Protein AF-A0AAV9DYW6-F1 (afdb_monomer)

Solvent-accessible surface area (backbone atoms only — not comparable to full-atom values): 4748 Å² total; per-residue (Å²): 141,83,83,90,74,85,81,91,71,95,78,72,75,75,73,77,69,93,56,52,71,67,45,48,48,45,44,53,52,50,46,49,55,51,33,60,73,50,77,70,49,85,79,49,73,68,55,53,49,55,42,49,54,56,30,51,56,50,50,70,71,53,64,79,79,64,83,72,80,77,73,131

Mean predicted aligned error: 13.36 Å

Foldseek 3Di:
DDDDDDDDDPDDDPDPPPADPQLVVLLVVLVVVVCVVVVNDDQDPVSVVVSVVSSVVSCVVCPPPDPPPPDD

Radius of gyration: 18.13 Å; Cα contacts (8 Å, |Δi|>4): 24; chains: 1; bounding box: 34×45×43 Å

pLDDT: mean 72.88, std 17.15, range [37.69, 92.69]

Organism: Acorus calamus (NCBI:txid4465)

Structure (mmCIF, N/CA/C/O backbone):
data_AF-A0AAV9DYW6-F1
#
_entry.id   AF-A0AAV9DYW6-F1
#
loop_
_atom_site.group_PDB
_atom_site.id
_atom_site.type_symbol
_atom_site.label_atom_id
_atom_site.label_alt_id
_atom_site.label_comp_id
_atom_site.label_asym_id
_atom_site.label_entity_id
_atom_site.label_seq_id
_atom_site.pdbx_PDB_ins_code
_atom_site.Cartn_x
_atom_site.Cartn_y
_atom_site.Cartn_z
_atom_site.occupancy
_atom_site.B_iso_or_equiv
_atom_site.auth_seq_id
_atom_site.auth_comp_id
_atom_site.auth_asym_id
_atom_site.auth_atom_id
_atom_site.pdbx_PDB_model_num
ATOM 1 N N . MET A 1 1 ? -0.679 -35.284 9.911 1.00 49.25 1 MET A N 1
ATOM 2 C CA . MET A 1 1 ? 0.423 -34.515 10.524 1.00 49.25 1 MET A CA 1
ATOM 3 C C . MET A 1 1 ? 1.541 -34.441 9.497 1.00 49.25 1 MET A C 1
ATOM 5 O O . MET A 1 1 ? 2.067 -35.491 9.161 1.00 49.25 1 MET A O 1
ATOM 9 N N . ALA A 1 2 ? 1.846 -33.264 8.949 1.00 42.25 2 ALA A N 1
ATOM 10 C CA . ALA A 1 2 ? 3.086 -33.018 8.210 1.00 42.25 2 ALA A CA 1
ATOM 11 C C . ALA A 1 2 ? 3.376 -31.512 8.244 1.00 42.25 2 ALA A C 1
ATOM 13 O O . ALA A 1 2 ? 2.678 -30.710 7.631 1.00 42.25 2 ALA A O 1
ATOM 14 N N . THR A 1 3 ? 4.358 -31.150 9.059 1.00 49.94 3 THR A N 1
ATOM 15 C CA . THR A 1 3 ? 4.986 -29.833 9.145 1.00 49.94 3 THR A CA 1
ATOM 16 C C . THR A 1 3 ? 5.873 -29.625 7.921 1.00 49.94 3 THR A C 1
ATOM 18 O O . THR A 1 3 ? 6.732 -30.465 7.655 1.00 49.94 3 THR A O 1
ATOM 21 N N . PHE A 1 4 ? 5.723 -28.510 7.208 1.00 48.47 4 PHE A N 1
ATOM 22 C CA . PHE A 1 4 ? 6.744 -28.069 6.257 1.00 48.47 4 PHE A CA 1
ATOM 23 C C . PHE A 1 4 ? 7.765 -27.222 7.016 1.00 48.47 4 PHE A C 1
ATOM 25 O O . PHE A 1 4 ? 7.555 -26.038 7.265 1.00 48.47 4 PHE A O 1
ATOM 32 N N . SER A 1 5 ? 8.842 -27.882 7.440 1.00 56.69 5 SER A N 1
ATOM 33 C CA . SER A 1 5 ? 10.039 -27.240 7.974 1.00 56.69 5 SER A CA 1
ATOM 34 C C . SER A 1 5 ? 10.974 -26.842 6.835 1.00 56.69 5 SER A C 1
ATOM 36 O O . SER A 1 5 ? 11.262 -27.657 5.965 1.00 56.69 5 SER A O 1
ATOM 38 N N . SER A 1 6 ? 11.427 -25.589 6.913 1.00 59.72 6 SER A N 1
ATOM 39 C CA . SER A 1 6 ? 12.663 -24.977 6.409 1.00 59.72 6 SER A CA 1
ATOM 40 C C . SER A 1 6 ? 13.498 -25.702 5.353 1.00 59.72 6 SER A C 1
ATOM 42 O O . SER A 1 6 ? 13.974 -26.809 5.579 1.00 59.72 6 SER A O 1
ATOM 44 N N . SER A 1 7 ? 13.940 -24.935 4.355 1.00 45.84 7 SER A N 1
ATOM 45 C CA . SER A 1 7 ? 15.377 -24.886 4.074 1.00 45.84 7 SER A CA 1
ATOM 46 C C . SER A 1 7 ? 15.769 -23.569 3.411 1.00 45.84 7 SER A C 1
ATOM 48 O O . SER A 1 7 ? 15.390 -23.278 2.283 1.00 45.84 7 SER A O 1
ATOM 50 N N . SER A 1 8 ? 16.525 -22.770 4.160 1.00 53.59 8 SER A N 1
ATOM 51 C CA . SER A 1 8 ? 17.309 -21.655 3.645 1.00 53.59 8 SER A CA 1
ATOM 52 C C . SER A 1 8 ? 18.447 -22.246 2.809 1.00 53.59 8 SER A C 1
ATOM 54 O O . SER A 1 8 ? 19.237 -23.041 3.317 1.00 53.59 8 SER A O 1
ATOM 56 N N . SER A 1 9 ? 18.519 -21.917 1.523 1.00 49.00 9 SER A N 1
ATOM 57 C CA . SER A 1 9 ? 19.702 -22.166 0.698 1.00 49.00 9 SER A CA 1
ATOM 58 C C . SER A 1 9 ? 20.013 -20.893 -0.067 1.00 49.00 9 SER A C 1
ATOM 60 O O . SER A 1 9 ? 19.350 -20.516 -1.021 1.00 49.00 9 SER A O 1
ATOM 62 N N . SER A 1 10 ? 21.006 -20.193 0.462 1.00 59.16 10 SER A N 1
ATOM 63 C CA . SER A 1 10 ? 21.635 -19.002 -0.080 1.00 59.16 10 SER A CA 1
ATOM 64 C C . SER A 1 10 ? 22.186 -19.283 -1.483 1.00 59.16 10 SER A C 1
ATOM 66 O O . SER A 1 10 ? 23.021 -20.175 -1.602 1.00 59.16 10 SER A O 1
ATOM 68 N N . ASN A 1 11 ? 21.707 -18.552 -2.503 1.00 60.72 11 ASN A N 1
ATOM 69 C CA . ASN A 1 11 ? 22.322 -18.224 -3.814 1.00 60.72 11 ASN A CA 1
ATOM 70 C C . ASN A 1 11 ? 21.284 -17.989 -4.934 1.00 60.72 11 ASN A C 1
ATOM 72 O O . ASN A 1 11 ? 21.672 -17.836 -6.091 1.00 60.72 11 ASN A O 1
ATOM 76 N N . ASP A 1 12 ? 19.987 -17.906 -4.640 1.00 58.22 12 ASP A N 1
ATOM 77 C CA . ASP A 1 12 ? 19.062 -17.305 -5.600 1.00 58.22 12 ASP A CA 1
ATOM 78 C C . ASP A 1 12 ? 19.350 -15.796 -5.687 1.00 58.22 12 ASP A C 1
ATOM 80 O O . ASP A 1 12 ? 19.415 -15.134 -4.640 1.00 58.22 12 ASP A O 1
ATOM 84 N N . PRO A 1 13 ? 19.568 -15.229 -6.894 1.00 60.25 13 PRO A N 1
ATOM 85 C CA . PRO A 1 13 ? 19.598 -13.782 -7.039 1.00 60.25 13 PRO A CA 1
ATOM 86 C C . PRO A 1 13 ? 18.300 -13.245 -6.433 1.00 60.25 13 PRO A C 1
ATOM 88 O O . PRO A 1 13 ? 17.245 -13.855 -6.652 1.00 60.25 13 PRO A O 1
ATOM 91 N N . PRO A 1 14 ? 18.363 -12.160 -5.637 1.00 58.16 14 PRO A N 1
ATOM 92 C CA . PRO A 1 14 ? 17.165 -11.603 -5.036 1.00 58.16 14 PRO A CA 1
ATOM 93 C C . PRO A 1 14 ? 16.130 -11.432 -6.150 1.00 58.16 14 PRO A C 1
ATOM 95 O O . PRO A 1 14 ? 16.509 -10.981 -7.242 1.00 58.16 14 PRO A O 1
ATOM 98 N N . PRO A 1 15 ? 14.871 -11.860 -5.925 1.00 59.62 15 PRO A N 1
ATOM 99 C CA . PRO A 1 15 ? 13.832 -11.696 -6.927 1.00 59.62 15 PRO A CA 1
ATOM 100 C C . PRO A 1 15 ? 13.891 -10.245 -7.400 1.00 59.62 15 PRO A C 1
ATOM 102 O O . PRO A 1 15 ? 14.105 -9.370 -6.550 1.00 59.62 15 PRO A O 1
ATOM 105 N N . PRO A 1 16 ? 13.798 -9.995 -8.722 1.00 59.31 16 PRO A N 1
ATOM 106 C CA . PRO A 1 16 ? 13.908 -8.648 -9.258 1.00 59.31 16 PRO A CA 1
ATOM 107 C C . PRO A 1 16 ? 13.004 -7.771 -8.415 1.00 59.31 16 PRO A C 1
ATOM 109 O O . PRO A 1 16 ? 11.832 -8.104 -8.243 1.00 59.31 16 PRO A O 1
ATOM 112 N N . SER A 1 17 ? 13.589 -6.758 -7.778 1.00 60.69 17 SER A N 1
ATOM 113 C CA . SER A 1 17 ? 12.859 -5.906 -6.859 1.00 60.69 17 SER A CA 1
ATOM 114 C C . SER A 1 17 ? 11.676 -5.345 -7.636 1.00 60.69 17 SER A C 1
ATOM 116 O O . SER A 1 17 ? 11.848 -4.460 -8.464 1.00 60.69 17 SER A O 1
ATOM 118 N N . PHE A 1 18 ? 10.480 -5.886 -7.396 1.00 69.38 18 PHE A N 1
ATOM 119 C CA . PHE A 1 18 ? 9.228 -5.437 -8.016 1.00 69.38 18 PHE A CA 1
ATOM 120 C C . PHE A 1 18 ? 8.829 -4.029 -7.544 1.00 69.38 18 PHE A C 1
ATOM 122 O O . PHE A 1 18 ? 7.750 -3.555 -7.860 1.00 69.38 18 PHE A O 1
ATOM 129 N N . TRP A 1 19 ? 9.700 -3.404 -6.754 1.00 73.12 19 TRP A N 1
ATOM 130 C CA . TRP A 1 19 ? 9.579 -2.091 -6.171 1.00 73.12 19 TRP A CA 1
ATOM 131 C C . TRP A 1 19 ? 10.834 -1.314 -6.539 1.00 73.12 19 TRP A C 1
ATOM 133 O O . TRP A 1 19 ? 11.941 -1.643 -6.089 1.00 73.12 19 TRP A O 1
ATOM 143 N N . THR A 1 20 ? 10.671 -0.290 -7.366 1.00 77.50 20 THR A N 1
ATOM 144 C CA . THR A 1 20 ? 11.725 0.696 -7.592 1.00 77.50 20 THR A CA 1
ATOM 145 C C . THR A 1 20 ? 11.985 1.482 -6.305 1.00 77.50 20 THR A C 1
ATOM 147 O O . THR A 1 20 ? 11.185 1.492 -5.362 1.00 77.50 20 THR A O 1
ATOM 150 N N . HIS A 1 21 ? 13.139 2.149 -6.233 1.00 82.19 21 HIS A N 1
ATOM 151 C CA . HIS A 1 21 ? 13.473 2.966 -5.067 1.00 82.19 21 HIS A CA 1
ATOM 152 C C . HIS A 1 21 ? 12.457 4.099 -4.862 1.00 82.19 21 HIS A C 1
ATOM 154 O O . HIS A 1 21 ? 12.042 4.351 -3.733 1.00 82.19 21 HIS A O 1
ATOM 160 N N . VAL A 1 22 ? 12.009 4.713 -5.960 1.00 82.81 22 VAL A N 1
ATOM 161 C CA . VAL A 1 22 ? 11.008 5.785 -5.962 1.00 82.81 22 VAL A CA 1
ATOM 162 C C . VAL A 1 22 ? 9.646 5.267 -5.499 1.00 82.81 22 VAL A C 1
ATOM 164 O O . VAL A 1 22 ? 9.038 5.877 -4.619 1.00 82.81 22 VAL A O 1
ATOM 167 N N . GLU A 1 23 ? 9.198 4.110 -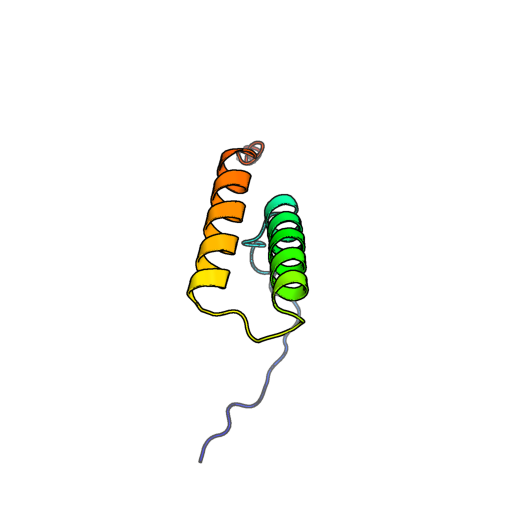5.998 1.00 84.62 23 GLU A N 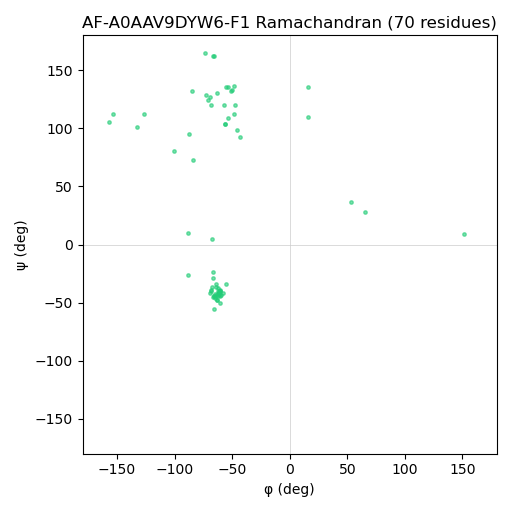1
ATOM 168 C CA . GLU A 1 23 ? 7.951 3.479 -5.537 1.00 84.62 23 GLU A CA 1
ATOM 169 C C . GLU A 1 23 ? 8.022 3.102 -4.055 1.00 84.62 23 GLU A C 1
ATOM 171 O O . GLU A 1 23 ? 7.064 3.303 -3.312 1.00 84.62 23 GLU A O 1
ATOM 176 N N . THR A 1 24 ? 9.173 2.599 -3.602 1.00 87.38 24 THR A N 1
ATOM 177 C CA . THR A 1 24 ? 9.384 2.228 -2.197 1.00 87.38 24 THR A CA 1
ATOM 1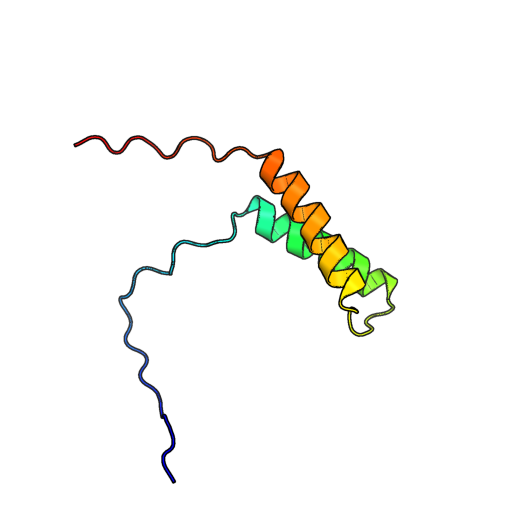78 C C . THR A 1 24 ? 9.313 3.449 -1.285 1.00 87.38 24 THR A C 1
ATOM 180 O O . THR A 1 24 ? 8.645 3.400 -0.254 1.00 87.38 24 THR A O 1
ATOM 183 N N . ILE A 1 25 ? 9.979 4.550 -1.648 1.00 90.12 25 ILE A N 1
ATOM 184 C CA . ILE A 1 25 ? 9.917 5.798 -0.876 1.00 90.12 25 ILE A CA 1
ATOM 185 C C . ILE A 1 25 ? 8.486 6.335 -0.873 1.00 90.12 25 ILE A C 1
ATOM 187 O O . ILE A 1 25 ? 7.952 6.610 0.199 1.00 90.12 25 ILE A O 1
ATOM 191 N N . SER A 1 26 ? 7.842 6.387 -2.041 1.00 89.19 26 SER A N 1
ATOM 192 C CA . SER A 1 26 ? 6.460 6.858 -2.175 1.00 89.19 26 SER A CA 1
ATOM 193 C C . SER A 1 26 ? 5.498 6.045 -1.310 1.00 89.19 26 SER A C 1
ATOM 195 O O . SER A 1 26 ? 4.639 6.622 -0.644 1.00 89.19 26 SER A O 1
ATOM 197 N N . LEU A 1 27 ? 5.662 4.718 -1.263 1.00 89.88 27 LEU A N 1
ATOM 198 C CA . LEU A 1 27 ? 4.905 3.845 -0.368 1.00 89.88 27 LEU A CA 1
ATOM 199 C C . LEU A 1 27 ? 5.141 4.212 1.096 1.00 89.88 27 LEU A C 1
ATOM 201 O O . LEU A 1 27 ? 4.172 4.369 1.832 1.00 89.88 27 LEU A O 1
ATOM 205 N N . ILE A 1 28 ? 6.402 4.349 1.517 1.00 92.38 28 ILE A N 1
ATOM 206 C CA . ILE A 1 28 ? 6.761 4.662 2.907 1.00 92.38 28 ILE A CA 1
ATOM 207 C C . ILE A 1 28 ? 6.169 6.010 3.332 1.00 92.38 28 ILE A C 1
ATOM 209 O O . ILE A 1 28 ? 5.606 6.101 4.423 1.00 92.38 28 ILE A O 1
ATOM 213 N N . GLU A 1 29 ? 6.266 7.036 2.486 1.00 92.69 29 GLU A N 1
ATOM 214 C CA . GLU A 1 29 ? 5.750 8.377 2.770 1.00 92.69 29 GLU A CA 1
ATOM 215 C C . GLU A 1 29 ? 4.220 8.378 2.861 1.00 92.69 29 GLU A C 1
ATOM 217 O O . GLU A 1 29 ? 3.681 8.706 3.919 1.00 92.69 29 GLU A O 1
ATOM 222 N N . ASN A 1 30 ? 3.520 7.902 1.822 1.00 90.56 30 ASN A N 1
ATOM 223 C CA . ASN A 1 30 ? 2.050 7.863 1.795 1.00 90.56 30 ASN A CA 1
ATOM 224 C C . ASN A 1 30 ? 1.477 6.998 2.929 1.00 90.56 30 ASN A C 1
ATOM 226 O O . ASN A 1 30 ? 0.471 7.349 3.554 1.00 90.56 30 ASN A O 1
ATOM 230 N N . TYR A 1 31 ? 2.120 5.864 3.215 1.00 91.12 31 TYR A N 1
ATOM 231 C CA . TYR A 1 31 ? 1.751 5.014 4.340 1.00 91.12 31 TYR A CA 1
ATOM 232 C C . TYR A 1 31 ? 1.948 5.737 5.676 1.00 91.12 31 TYR A C 1
ATOM 234 O O . TYR A 1 31 ? 1.048 5.733 6.515 1.00 91.12 31 TYR A O 1
ATOM 242 N N . SER A 1 32 ? 3.106 6.371 5.880 1.00 91.75 32 SER A N 1
ATOM 243 C CA . SER A 1 32 ? 3.433 7.071 7.124 1.00 91.75 32 SER A CA 1
ATOM 244 C C . SER A 1 32 ? 2.467 8.223 7.394 1.00 91.75 32 SER A C 1
ATOM 246 O O . SER A 1 32 ? 1.990 8.366 8.520 1.00 91.75 32 SER A O 1
ATOM 248 N N . GLU A 1 33 ? 2.121 9.005 6.370 1.00 89.62 33 GLU A N 1
ATOM 249 C CA . GLU A 1 33 ? 1.158 10.104 6.483 1.00 89.62 33 GLU A CA 1
ATOM 250 C C . GLU A 1 33 ? -0.247 9.608 6.848 1.00 89.62 33 GLU A C 1
ATOM 252 O O . GLU A 1 33 ? -0.886 10.157 7.755 1.00 89.62 33 GLU A O 1
ATOM 257 N N . LYS A 1 34 ? -0.718 8.528 6.211 1.00 87.88 34 LYS A N 1
ATOM 258 C CA . LYS A 1 34 ? -2.013 7.920 6.555 1.00 87.88 34 LYS A CA 1
ATOM 259 C C . LYS A 1 34 ? -2.0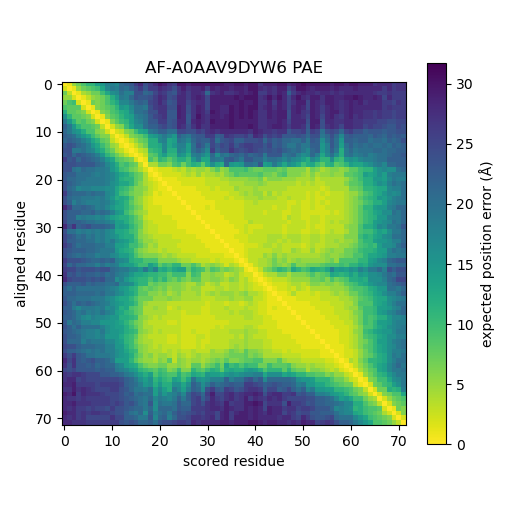15 7.314 7.954 1.00 87.88 34 LYS A C 1
ATOM 261 O O . LYS A 1 34 ? -2.948 7.555 8.715 1.00 87.88 34 LYS A O 1
ATOM 266 N N . TRP A 1 35 ? -0.965 6.583 8.323 1.00 88.38 35 TRP A N 1
ATOM 267 C CA . TRP A 1 35 ? -0.825 5.982 9.652 1.00 88.38 35 TRP A CA 1
ATOM 268 C C . TRP A 1 35 ? -0.817 7.042 10.761 1.00 88.38 35 TRP A C 1
ATOM 270 O O . TRP A 1 3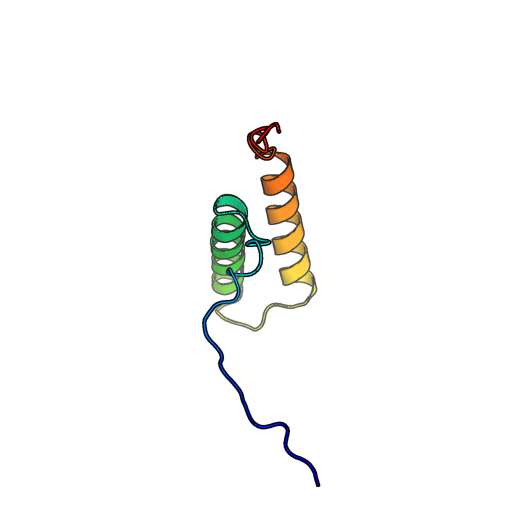5 ? -1.431 6.856 11.813 1.00 88.38 35 TRP A O 1
ATOM 280 N N . GLN A 1 36 ? -0.148 8.175 10.523 1.00 88.75 36 GLN A N 1
ATOM 281 C CA . GLN A 1 36 ? -0.149 9.313 11.443 1.00 88.75 36 GLN A CA 1
ATOM 282 C C . GLN A 1 36 ? -1.521 9.993 11.521 1.00 88.75 36 GLN A C 1
ATOM 284 O O . GLN A 1 36 ? -1.957 10.337 12.615 1.00 88.75 36 GLN A O 1
ATOM 289 N N . SER A 1 37 ? -2.223 10.134 10.394 1.00 87.00 37 SER A N 1
ATOM 290 C CA . SER A 1 37 ? -3.567 10.732 10.353 1.00 87.00 37 SER A CA 1
ATOM 291 C C . SER A 1 37 ? -4.626 9.889 11.074 1.00 87.00 37 SER A C 1
ATOM 293 O O . SER A 1 37 ? -5.593 10.434 11.599 1.00 87.00 37 SER A O 1
ATOM 295 N N . LEU A 1 38 ? -4.438 8.567 11.118 1.00 85.00 38 LEU A N 1
ATOM 296 C CA . LEU A 1 38 ? -5.339 7.608 11.766 1.00 85.00 38 LEU A CA 1
ATOM 297 C C . LEU A 1 38 ? -5.029 7.375 13.257 1.00 85.00 38 LEU A C 1
ATOM 299 O O . LEU A 1 38 ? -5.571 6.443 13.846 1.00 85.00 38 LEU A O 1
ATOM 303 N N . ASP A 1 39 ? -4.142 8.170 13.865 1.00 83.88 39 ASP A N 1
ATOM 304 C CA . ASP A 1 39 ? -3.667 7.977 15.247 1.00 83.88 39 ASP A CA 1
ATOM 305 C C . ASP A 1 39 ? -3.122 6.550 15.494 1.00 83.88 39 ASP A C 1
ATOM 307 O O . ASP A 1 39 ? -3.282 5.960 16.560 1.00 83.88 39 ASP A O 1
ATOM 311 N N . ARG A 1 40 ? -2.445 5.977 14.483 1.00 82.94 40 ARG A N 1
ATOM 312 C CA . ARG A 1 40 ? -1.895 4.605 14.488 1.00 82.94 40 ARG A CA 1
ATOM 313 C C . ARG A 1 40 ? -2.948 3.484 14.540 1.00 82.94 40 ARG A C 1
ATOM 315 O O . ARG A 1 40 ? -2.671 2.407 15.073 1.00 82.94 40 ARG A O 1
ATOM 322 N N . GLY A 1 41 ? -4.147 3.731 14.015 1.00 84.81 41 GLY A N 1
ATOM 323 C CA . GLY A 1 41 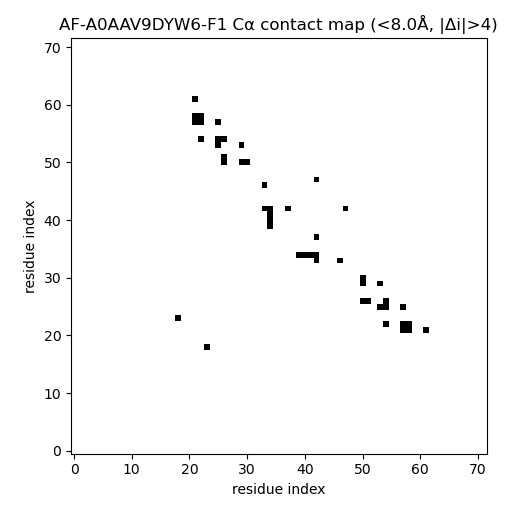? -5.156 2.700 13.764 1.00 84.81 41 GLY A CA 1
ATOM 324 C C . GLY A 1 41 ? -4.827 1.806 12.560 1.00 84.81 41 GLY A C 1
ATOM 325 O O . GLY A 1 41 ? -3.985 2.139 11.731 1.00 84.81 41 GLY A O 1
ATOM 326 N N . ASP A 1 42 ? -5.512 0.666 12.459 1.00 82.38 42 ASP A N 1
ATOM 327 C CA . ASP A 1 42 ? -5.387 -0.259 11.325 1.00 82.38 42 ASP A CA 1
ATOM 328 C C . ASP A 1 42 ? -5.859 0.420 10.022 1.00 82.38 42 ASP A C 1
ATOM 330 O O . ASP A 1 42 ? -6.935 1.026 9.998 1.00 82.38 42 ASP A O 1
ATOM 334 N N . LEU A 1 43 ? -5.065 0.350 8.945 1.00 85.38 43 LEU A N 1
ATOM 335 C CA . LEU A 1 43 ? -5.473 0.914 7.654 1.00 85.38 43 LEU A CA 1
ATOM 336 C C . LEU A 1 43 ? -6.582 0.056 7.058 1.00 85.38 43 LEU A C 1
ATOM 338 O O . LEU A 1 43 ? -6.397 -1.135 6.798 1.00 85.38 43 LEU A O 1
ATOM 342 N N . SER A 1 44 ? -7.713 0.686 6.746 1.00 89.38 44 SER A N 1
ATOM 343 C CA . SER A 1 44 ? -8.761 0.008 5.998 1.00 89.38 44 SER A CA 1
ATOM 344 C C . SER A 1 44 ? -8.293 -0.313 4.574 1.00 89.38 44 SER A C 1
ATOM 346 O O . SER A 1 44 ? -7.361 0.289 4.039 1.00 89.38 44 SER A O 1
ATOM 348 N N . VAL A 1 45 ? -8.989 -1.232 3.903 1.00 89.88 45 VAL A N 1
ATOM 349 C CA . VAL A 1 45 ? -8.735 -1.539 2.482 1.00 89.88 45 VAL A CA 1
ATOM 350 C C . VAL A 1 45 ? -8.830 -0.281 1.605 1.00 89.88 45 VAL A C 1
ATOM 352 O O . VAL A 1 45 ? -8.066 -0.138 0.656 1.00 89.88 45 VAL A O 1
ATOM 355 N N . ALA A 1 46 ? -9.722 0.657 1.940 1.00 88.25 46 ALA A N 1
ATOM 356 C CA . ALA A 1 46 ? -9.849 1.918 1.212 1.00 88.25 46 ALA A CA 1
ATOM 357 C C . ALA A 1 46 ? -8.609 2.813 1.385 1.00 88.25 46 ALA A C 1
ATOM 359 O O . ALA A 1 46 ? -8.178 3.469 0.436 1.00 88.25 46 ALA A O 1
ATOM 360 N N . ASP A 1 47 ? -8.001 2.802 2.573 1.00 89.00 47 ASP A N 1
ATOM 361 C CA . ASP A 1 47 ? -6.764 3.533 2.837 1.00 89.00 47 ASP A CA 1
ATOM 362 C C . ASP A 1 47 ? -5.604 2.963 2.028 1.00 89.00 47 ASP A C 1
ATOM 364 O O . ASP A 1 47 ? -4.883 3.728 1.386 1.00 89.00 47 ASP A O 1
ATOM 368 N N . TRP A 1 48 ? -5.481 1.634 1.988 1.00 89.12 48 TRP A N 1
ATOM 369 C CA . TRP A 1 48 ? -4.491 0.940 1.164 1.00 89.12 48 TRP A CA 1
ATOM 370 C C . TRP A 1 48 ? -4.665 1.210 -0.329 1.00 89.12 48 TRP A C 1
ATOM 372 O O . TRP A 1 48 ? -3.674 1.437 -1.019 1.00 89.12 48 TRP A O 1
ATOM 382 N N . GLN A 1 49 ? -5.905 1.245 -0.823 1.00 91.50 49 GLN A N 1
ATOM 383 C CA . GLN A 1 49 ? -6.174 1.545 -2.228 1.00 91.50 49 GLN A CA 1
ATOM 384 C C . GLN A 1 49 ? -5.699 2.957 -2.597 1.00 91.50 49 GLN A C 1
ATOM 386 O O . GLN A 1 49 ? -4.999 3.130 -3.587 1.00 91.50 49 GLN A O 1
ATOM 391 N N . SER A 1 50 ? -5.973 3.945 -1.743 1.00 89.94 50 SER A N 1
ATOM 392 C CA . SER A 1 50 ? -5.502 5.317 -1.953 1.00 89.94 50 SER A CA 1
ATOM 393 C C . SER A 1 50 ? -3.972 5.438 -1.925 1.00 89.94 50 SER A C 1
ATOM 395 O O . SER A 1 50 ? -3.435 6.253 -2.668 1.00 89.94 50 SER A O 1
ATOM 397 N N . VAL A 1 51 ? -3.263 4.645 -1.108 1.00 90.12 51 VAL A N 1
ATOM 398 C CA . VAL A 1 51 ? -1.788 4.577 -1.162 1.00 90.12 51 VAL A CA 1
ATOM 399 C C . VAL A 1 51 ? -1.323 3.991 -2.496 1.00 90.12 51 VAL A C 1
ATOM 401 O O . VAL A 1 51 ? -0.385 4.510 -3.095 1.00 90.12 51 VAL A O 1
ATOM 404 N N . ALA A 1 52 ? -1.988 2.937 -2.977 1.00 90.19 52 ALA A N 1
ATOM 405 C CA . ALA A 1 52 ? -1.658 2.297 -4.246 1.00 90.19 52 ALA A CA 1
ATOM 406 C C . ALA A 1 52 ? -1.856 3.238 -5.444 1.00 90.19 52 ALA A C 1
ATOM 408 O O . ALA A 1 52 ? -0.978 3.303 -6.300 1.00 90.19 52 ALA A O 1
ATOM 409 N N . A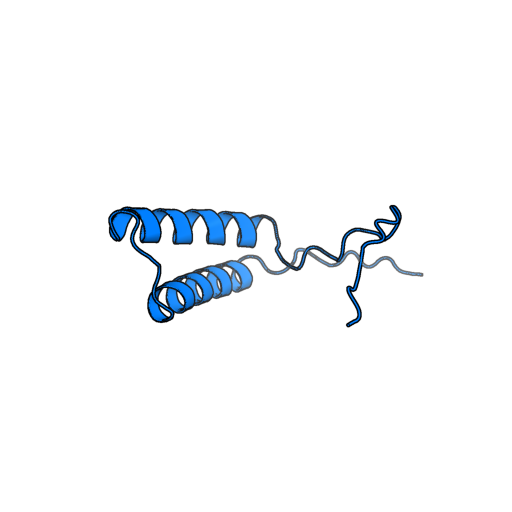SP A 1 53 ? -2.948 4.008 -5.478 1.00 90.12 53 ASP A N 1
ATOM 410 C CA . ASP A 1 53 ? -3.194 5.002 -6.530 1.00 90.12 53 ASP A CA 1
ATOM 411 C C . ASP A 1 53 ? -2.110 6.098 -6.548 1.00 90.12 53 ASP A C 1
ATOM 413 O O . ASP A 1 53 ? -1.613 6.461 -7.616 1.00 90.12 53 ASP A O 1
ATOM 417 N N . SER A 1 54 ? -1.668 6.575 -5.375 1.00 88.50 54 SER A N 1
ATOM 418 C CA . SER A 1 54 ? -0.553 7.531 -5.276 1.00 88.50 54 SER A CA 1
ATOM 419 C C . SER A 1 54 ? 0.762 6.962 -5.820 1.00 88.50 54 SER A C 1
ATOM 421 O O . SER A 1 54 ? 1.502 7.666 -6.508 1.00 88.50 54 SER A O 1
ATOM 423 N N . ILE A 1 55 ? 1.068 5.693 -5.521 1.00 87.50 55 ILE A N 1
ATOM 424 C CA . ILE A 1 55 ? 2.283 5.020 -6.010 1.00 87.50 55 ILE A CA 1
ATOM 425 C C . ILE A 1 55 ? 2.199 4.789 -7.520 1.00 87.50 55 ILE A C 1
ATOM 427 O O . ILE A 1 55 ? 3.183 5.020 -8.216 1.00 87.50 55 ILE A O 1
ATOM 431 N N . ALA A 1 56 ? 1.034 4.383 -8.034 1.00 85.62 56 ALA A N 1
ATOM 432 C CA . ALA A 1 56 ? 0.818 4.176 -9.463 1.00 85.62 56 ALA A CA 1
ATOM 433 C C . ALA A 1 56 ? 1.057 5.470 -10.257 1.00 85.62 56 ALA A C 1
ATOM 435 O O . ALA A 1 56 ? 1.773 5.455 -11.254 1.00 85.62 56 ALA A O 1
ATOM 436 N N . TRP A 1 57 ? 0.557 6.605 -9.762 1.00 84.69 57 TRP A N 1
ATOM 437 C CA . TRP A 1 57 ? 0.800 7.907 -10.385 1.00 84.69 57 TRP A CA 1
ATOM 438 C C . TRP A 1 57 ? 2.281 8.319 -10.365 1.00 84.69 57 TRP A C 1
ATOM 440 O O . TRP A 1 57 ? 2.769 8.900 -11.330 1.00 84.69 57 TRP A O 1
ATOM 450 N N . GLN A 1 58 ? 3.017 8.001 -9.294 1.00 79.12 58 GLN A N 1
ATOM 451 C CA . GLN A 1 58 ? 4.468 8.229 -9.229 1.00 79.12 58 GLN A CA 1
ATOM 452 C C . GLN A 1 58 ? 5.242 7.311 -10.188 1.00 79.12 58 GLN A C 1
ATOM 454 O O . GLN A 1 58 ? 6.178 7.762 -10.842 1.00 79.12 58 GLN A O 1
ATOM 459 N N . CYS A 1 59 ? 4.823 6.050 -10.323 1.00 76.00 59 CYS A N 1
ATOM 460 C CA . CYS A 1 59 ? 5.389 5.098 -11.282 1.00 76.00 59 CYS A CA 1
ATOM 461 C C . CYS A 1 59 ? 5.187 5.569 -12.735 1.00 76.00 59 CYS A C 1
ATOM 463 O O . CYS A 1 59 ? 6.085 5.455 -13.562 1.00 76.00 59 CYS A O 1
ATOM 465 N N . GLU A 1 60 ? 4.043 6.185 -13.047 1.00 70.94 60 GLU A N 1
ATOM 466 C CA . GLU A 1 60 ? 3.803 6.801 -14.360 1.00 70.94 60 GLU A CA 1
ATOM 467 C C . GLU A 1 60 ? 4.699 8.027 -14.633 1.00 70.94 60 GLU A C 1
ATOM 469 O O . GLU A 1 60 ? 4.936 8.367 -15.795 1.00 70.94 60 GLU A O 1
ATOM 474 N N . GLN A 1 61 ? 5.197 8.695 -13.587 1.00 66.75 61 GLN A N 1
ATOM 475 C CA . GLN A 1 61 ? 6.071 9.869 -13.707 1.00 66.75 61 GLN A CA 1
ATOM 476 C C . GLN A 1 61 ? 7.556 9.547 -13.793 1.00 66.75 61 GLN A C 1
ATOM 478 O O . GLN A 1 61 ? 8.300 10.336 -14.3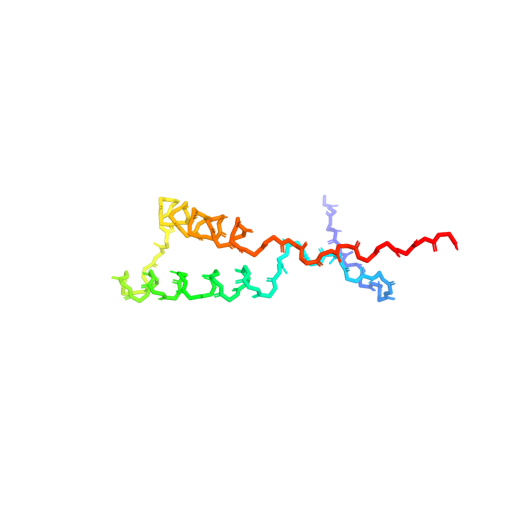79 1.00 66.75 61 GLN A O 1
ATOM 483 N N . ASP A 1 62 ? 7.978 8.414 -13.238 1.00 61.34 62 ASP A N 1
ATOM 484 C CA . ASP A 1 62 ? 9.317 7.863 -13.415 1.00 61.34 62 ASP A CA 1
ATOM 485 C C . ASP A 1 62 ? 9.235 6.748 -14.468 1.00 61.34 62 ASP A C 1
ATOM 487 O O . ASP A 1 62 ? 9.129 5.570 -14.119 1.00 61.34 62 ASP A O 1
ATOM 491 N N . PRO A 1 63 ? 9.222 7.071 -15.781 1.00 54.44 63 PRO A N 1
ATOM 492 C CA . PRO A 1 63 ? 9.356 6.026 -16.779 1.00 54.44 63 PRO A CA 1
ATOM 493 C C . PRO A 1 63 ? 10.653 5.277 -16.461 1.00 54.44 63 PRO A C 1
ATOM 495 O O . PRO A 1 63 ? 11.661 5.941 -16.199 1.00 54.44 63 PRO A O 1
ATOM 498 N N . PRO A 1 64 ? 10.664 3.932 -16.490 1.00 53.38 64 PRO A N 1
ATOM 499 C CA . PRO A 1 64 ? 11.877 3.178 -16.231 1.00 53.38 64 PRO A CA 1
ATOM 500 C C . PRO A 1 64 ? 12.951 3.702 -17.179 1.00 53.38 64 PRO A C 1
ATOM 502 O O . PRO A 1 64 ? 12.854 3.523 -18.396 1.00 53.38 64 PRO A O 1
ATOM 505 N N . LEU A 1 65 ? 13.930 4.418 -16.617 1.00 50.69 65 LEU A N 1
ATOM 506 C CA . LEU A 1 65 ? 15.096 4.903 -17.335 1.00 50.69 65 LEU A CA 1
ATOM 507 C C . LEU A 1 65 ? 15.748 3.676 -17.940 1.00 50.69 65 LEU A C 1
ATOM 509 O O . LEU A 1 65 ? 16.319 2.874 -17.209 1.00 50.69 65 LEU A O 1
ATOM 513 N N . GLU A 1 66 ? 15.534 3.533 -19.247 1.00 50.38 66 GLU A N 1
ATOM 514 C CA . GLU A 1 66 ? 16.010 2.493 -20.141 1.00 50.38 66 GLU A CA 1
ATOM 515 C C . GLU A 1 66 ? 16.541 1.252 -19.429 1.00 50.38 66 GLU A C 1
ATOM 517 O O . GLU A 1 66 ? 17.659 1.230 -18.907 1.00 50.38 66 GLU A O 1
ATOM 522 N N . THR A 1 67 ? 15.796 0.151 -19.539 1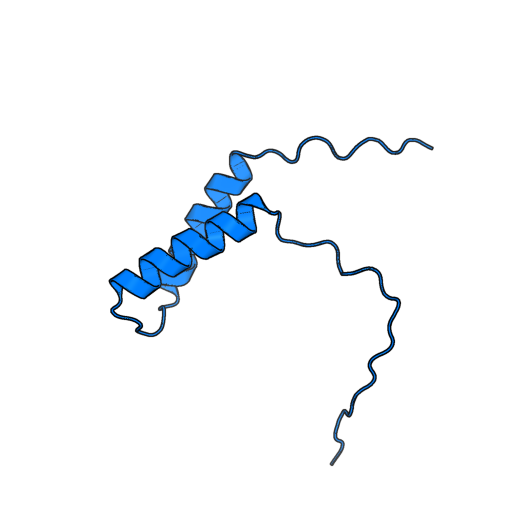.00 44.03 67 THR A N 1
ATOM 523 C CA . THR A 1 67 ? 16.440 -1.152 -19.666 1.00 44.03 67 THR A CA 1
ATOM 524 C C . THR A 1 67 ? 17.552 -0.998 -20.689 1.00 44.03 67 THR A C 1
ATOM 526 O O . THR A 1 67 ? 17.297 -0.978 -21.895 1.00 44.03 67 THR A O 1
ATOM 529 N N . ALA A 1 68 ? 18.774 -0.827 -20.185 1.00 46.41 68 ALA A N 1
ATOM 530 C CA . ALA A 1 68 ? 19.977 -0.862 -20.966 1.00 46.41 68 ALA A CA 1
ATOM 531 C C . ALA A 1 68 ? 19.859 -2.124 -21.803 1.00 46.41 68 ALA A C 1
ATOM 533 O O . ALA A 1 68 ? 19.834 -3.244 -21.288 1.00 46.41 68 ALA A O 1
ATOM 534 N N . THR A 1 69 ? 19.709 -1.896 -23.098 1.00 49.91 69 THR A N 1
ATOM 535 C CA . THR A 1 69 ? 20.008 -2.837 -24.151 1.00 49.91 69 THR A CA 1
ATOM 536 C C . THR A 1 69 ? 21.345 -3.492 -23.793 1.00 49.91 69 THR A C 1
ATOM 538 O O . THR A 1 69 ? 22.413 -2.969 -24.101 1.00 49.91 69 THR A O 1
ATOM 541 N N . ARG A 1 70 ? 21.318 -4.630 -23.090 1.00 50.25 70 ARG A N 1
ATOM 542 C CA . ARG A 1 70 ? 22.451 -5.552 -23.069 1.00 50.25 70 ARG A CA 1
ATOM 543 C C . ARG A 1 70 ? 22.291 -6.411 -24.310 1.00 50.25 70 ARG A C 1
ATOM 545 O O . ARG A 1 70 ? 21.837 -7.549 -24.244 1.00 50.25 70 ARG A O 1
ATOM 552 N N . SER A 1 71 ? 22.566 -5.777 -25.449 1.00 50.69 71 SER A N 1
ATOM 553 C CA . SER A 1 71 ? 22.771 -6.445 -26.727 1.00 50.69 71 SER A CA 1
ATOM 554 C C . SER A 1 71 ? 23.789 -7.567 -26.562 1.00 50.69 71 SER A C 1
ATOM 556 O O . SER A 1 71 ? 24.829 -7.345 -25.947 1.00 50.69 71 SER A O 1
ATOM 558 N N . ALA A 1 72 ? 23.403 -8.723 -27.109 1.00 37.69 72 ALA A N 1
ATOM 559 C CA . ALA A 1 72 ? 24.188 -9.807 -27.712 1.00 37.69 72 ALA A CA 1
ATOM 560 C C . ALA A 1 72 ? 25.649 -10.002 -27.272 1.00 37.69 72 ALA A C 1
ATOM 562 O O . ALA A 1 72 ? 26.496 -9.136 -27.583 1.00 37.69 72 ALA A O 1
#

Secondary structure (DSSP, 8-state):
---------TTSPPPP-SS-HHHHHHHHHHHHHHHHHTTTPPPPHHHHHHHHHHHHHHHHHS----------

Sequence (72 aa):
MATFSSSSSSNDPPPPSFWTHVETISLIENYSEKWQSLDRGDLSVADWQSVADSIAWQCEQDPPLETATRSA